Protein AF-A0A432S8R7-F1 (afdb_monomer_lite)

Sequence (132 aa):
MLNKETIRIIMENIAKKLEELDELLAQHTIYISNVKRALNHKTEFQHKNCHECKFGQVLDKDILPLKDELPEDIREIINEIERLHCDFHNIISKVDTKRASEEDFKTLEKVDREIFLQLLSKILKLKRVVKK

Foldseek 3Di:
DDDPVVQLVLLVQVLVLLVVLVVLLVVVVVVLVVLVVLLVVLHDDDADALCRRPNNVSLVPRPVVCLVVHDPVLNVLSVLLSVLSRVLRVQLVVQNSNPHDPVSVVSSVCNVPPSSVSNVVSSVVNSVVSVD

Structure (mmCIF, N/CA/C/O backbone):
data_AF-A0A432S8R7-F1
#
_entry.id   AF-A0A432S8R7-F1
#
loop_
_atom_site.group_PDB
_atom_site.id
_atom_site.type_symbol
_atom_site.label_atom_id
_atom_site.label_alt_id
_atom_site.label_comp_id
_atom_site.label_asym_id
_atom_site.label_entity_id
_atom_site.label_seq_id
_atom_site.pdbx_PDB_ins_code
_atom_site.Cartn_x
_atom_site.Cartn_y
_atom_site.Cartn_z
_atom_site.occupancy
_atom_site.B_iso_or_equiv
_atom_site.auth_seq_id
_atom_site.auth_comp_id
_atom_site.auth_asym_id
_atom_site.auth_atom_id
_atom_site.pdbx_PDB_model_num
ATOM 1 N N . MET A 1 1 ? -20.524 13.789 17.764 1.00 66.62 1 MET A N 1
ATOM 2 C CA . MET A 1 1 ? -19.491 12.957 18.415 1.00 66.62 1 MET A CA 1
ATOM 3 C C . MET A 1 1 ? -20.134 11.648 18.821 1.00 66.62 1 MET A C 1
ATOM 5 O O . MET A 1 1 ? -21.129 11.685 19.540 1.00 66.62 1 MET A O 1
ATOM 9 N N . LEU A 1 2 ? -19.619 10.526 18.320 1.00 80.62 2 LEU A N 1
ATOM 10 C CA . LEU A 1 2 ? -20.073 9.197 18.726 1.00 80.62 2 LEU A CA 1
ATOM 11 C C . LEU A 1 2 ? -19.786 8.951 20.212 1.00 80.62 2 LEU A C 1
ATOM 13 O O . LEU A 1 2 ? -18.879 9.548 20.796 1.00 80.62 2 LEU A O 1
ATOM 17 N N . ASN A 1 3 ? -20.571 8.072 20.834 1.00 89.06 3 ASN A N 1
ATOM 18 C CA . ASN A 1 3 ? -20.307 7.658 22.207 1.00 89.06 3 ASN A CA 1
ATOM 19 C C . ASN A 1 3 ? -19.128 6.663 22.253 1.00 89.06 3 ASN A C 1
ATOM 21 O O . ASN A 1 3 ? -18.761 6.053 21.246 1.00 89.06 3 ASN A O 1
ATOM 25 N N . LYS A 1 4 ? -18.537 6.490 23.443 1.00 87.19 4 LYS A N 1
ATOM 26 C CA . LYS A 1 4 ? -17.361 5.623 23.642 1.00 87.19 4 LYS A CA 1
ATOM 27 C C . LYS A 1 4 ? -17.603 4.169 23.226 1.00 87.19 4 LYS A C 1
ATOM 29 O O . LYS A 1 4 ? -16.683 3.525 22.738 1.00 87.19 4 LYS A O 1
ATOM 34 N N . GLU A 1 5 ? -18.824 3.673 23.397 1.00 90.31 5 GLU A N 1
ATOM 35 C CA . GLU A 1 5 ? -19.180 2.297 23.051 1.00 90.31 5 GLU A CA 1
ATOM 36 C C . GLU A 1 5 ? -19.210 2.090 21.532 1.00 90.31 5 GLU A C 1
ATOM 38 O O . GLU A 1 5 ? -18.677 1.108 21.025 1.00 90.31 5 GLU A O 1
ATOM 43 N N . THR A 1 6 ? -19.742 3.056 20.780 1.00 90.38 6 THR A N 1
ATOM 44 C CA . THR A 1 6 ? -19.707 3.023 19.314 1.00 90.38 6 THR A CA 1
ATOM 45 C C . THR A 1 6 ? -18.272 3.061 18.788 1.00 90.38 6 THR A C 1
ATOM 47 O O . THR A 1 6 ? -17.932 2.278 17.906 1.00 90.38 6 THR A O 1
ATOM 50 N N . ILE A 1 7 ? -17.411 3.913 19.355 1.00 88.62 7 ILE A N 1
ATOM 51 C CA . ILE A 1 7 ? -15.992 3.979 18.967 1.00 88.62 7 ILE A CA 1
ATOM 52 C C . ILE A 1 7 ? -15.292 2.639 19.241 1.00 88.62 7 ILE A C 1
ATOM 54 O O . ILE A 1 7 ? -14.569 2.146 18.378 1.00 88.62 7 ILE A O 1
ATOM 58 N N . ARG A 1 8 ? -15.559 2.004 20.392 1.00 90.31 8 ARG A N 1
ATOM 59 C CA . ARG A 1 8 ? -15.026 0.674 20.733 1.00 90.31 8 ARG A CA 1
ATOM 60 C C . ARG A 1 8 ? -15.410 -0.380 19.691 1.00 90.31 8 ARG A C 1
ATOM 62 O O . ARG A 1 8 ? -14.545 -1.104 19.209 1.00 90.31 8 ARG A O 1
ATOM 69 N N . ILE A 1 9 ? -16.683 -0.428 19.294 1.00 91.75 9 ILE A N 1
ATOM 70 C CA . ILE A 1 9 ? -17.179 -1.365 18.271 1.00 91.75 9 ILE A CA 1
ATOM 71 C C . ILE A 1 9 ? -16.490 -1.126 16.918 1.00 91.75 9 ILE A C 1
ATOM 73 O O . ILE A 1 9 ? -16.102 -2.079 16.240 1.00 91.75 9 ILE A O 1
ATOM 77 N N . ILE A 1 10 ? -16.308 0.138 16.522 1.00 91.00 10 ILE A N 1
ATOM 78 C CA . ILE A 1 10 ? -15.583 0.488 15.293 1.00 91.00 10 ILE A CA 1
ATOM 79 C C . ILE A 1 10 ? -14.133 -0.014 15.371 1.00 91.00 10 ILE A C 1
ATOM 81 O O . ILE A 1 10 ? -13.664 -0.664 14.436 1.00 91.00 10 ILE A O 1
ATOM 85 N N . MET A 1 11 ? -13.438 0.225 16.488 1.00 90.81 11 MET A N 1
ATOM 86 C CA . MET A 1 11 ? -12.058 -0.236 16.689 1.00 90.81 11 MET A CA 1
ATOM 87 C C . MET A 1 11 ? -11.942 -1.765 16.632 1.00 90.81 11 MET A C 1
ATOM 89 O O . MET A 1 11 ? -11.030 -2.278 15.988 1.00 90.81 11 MET A O 1
ATOM 93 N N . GLU A 1 12 ? -12.888 -2.505 17.217 1.00 91.00 12 GLU A N 1
ATOM 94 C CA . GLU A 1 12 ? -12.929 -3.973 17.137 1.00 91.00 12 GLU A CA 1
ATOM 95 C C . GLU A 1 12 ? -13.141 -4.481 15.707 1.00 91.00 12 GLU A C 1
ATOM 97 O O . GLU A 1 12 ? -12.527 -5.471 15.295 1.00 91.00 12 GLU A O 1
ATOM 102 N N . ASN A 1 13 ? -13.989 -3.807 14.930 1.00 90.38 13 ASN A N 1
ATOM 103 C CA . ASN A 1 13 ? -14.208 -4.148 13.527 1.00 90.38 13 ASN A CA 1
ATOM 104 C C . ASN A 1 13 ? -12.952 -3.890 12.689 1.00 90.38 13 ASN A C 1
ATOM 106 O O . ASN A 1 13 ? -12.550 -4.760 11.916 1.00 90.38 13 ASN A O 1
ATOM 110 N N . ILE A 1 14 ? -12.284 -2.751 12.898 1.00 91.19 14 ILE A N 1
ATOM 111 C CA . ILE A 1 14 ? -10.999 -2.452 12.255 1.00 91.19 14 ILE A CA 1
ATOM 112 C C . ILE A 1 14 ? -9.962 -3.504 12.652 1.00 91.19 14 ILE A C 1
ATOM 114 O O . ILE A 1 14 ? -9.302 -4.056 11.779 1.00 91.19 14 ILE A O 1
ATOM 118 N N . ALA A 1 15 ? -9.854 -3.860 13.934 1.00 90.25 15 ALA A N 1
ATOM 119 C CA . ALA A 1 15 ? -8.904 -4.866 14.403 1.00 90.25 15 ALA A CA 1
ATOM 120 C C . ALA A 1 15 ? -9.066 -6.214 13.680 1.00 90.25 15 ALA A C 1
ATOM 122 O O . ALA A 1 15 ? -8.066 -6.807 13.280 1.00 90.25 15 ALA A O 1
ATOM 123 N N . LYS A 1 16 ? -10.308 -6.665 13.451 1.00 90.44 16 LYS A N 1
ATOM 124 C CA . LYS A 1 16 ? -10.595 -7.881 12.668 1.00 90.44 16 LYS A CA 1
ATOM 125 C C . LYS A 1 16 ? -10.134 -7.747 11.216 1.00 90.44 16 LYS A C 1
ATOM 127 O O . LYS A 1 16 ? -9.521 -8.668 10.685 1.00 90.44 16 LYS A O 1
ATOM 132 N N . LYS A 1 17 ? -10.382 -6.595 10.589 1.00 92.25 17 LYS A N 1
ATOM 133 C CA . LYS A 1 17 ? -9.962 -6.316 9.207 1.00 92.25 17 LYS A CA 1
ATOM 134 C C . LYS A 1 17 ? -8.449 -6.217 9.052 1.00 92.25 17 LYS A C 1
ATOM 136 O O . LYS A 1 17 ? -7.915 -6.613 8.024 1.00 92.25 17 LYS A O 1
ATOM 141 N N . LEU A 1 18 ? -7.735 -5.772 10.082 1.00 88.62 18 LEU A N 1
ATOM 142 C CA . LEU A 1 18 ? -6.274 -5.764 10.059 1.00 88.62 18 LEU A CA 1
ATOM 143 C C . LEU A 1 18 ? -5.668 -7.173 10.065 1.00 88.62 18 LEU A C 1
ATOM 145 O O . LEU A 1 18 ? -4.549 -7.336 9.588 1.00 88.62 18 LEU A O 1
ATOM 149 N N . GLU A 1 19 ? -6.355 -8.190 10.594 1.00 86.62 19 GLU A N 1
ATOM 150 C CA . GLU A 1 19 ? -5.885 -9.578 10.446 1.00 86.62 19 GLU A CA 1
ATOM 151 C C . GLU A 1 19 ? -5.961 -10.033 8.986 1.00 86.62 19 GLU A C 1
ATOM 153 O O . GLU A 1 19 ? -5.000 -10.599 8.475 1.00 86.62 19 GLU A O 1
ATOM 158 N N . GLU A 1 20 ? -7.039 -9.678 8.281 1.00 88.12 20 GLU A N 1
ATOM 159 C CA . GLU A 1 20 ? -7.163 -9.904 6.837 1.00 88.12 20 GLU A CA 1
ATOM 160 C C . GLU A 1 20 ? -6.074 -9.146 6.052 1.00 88.12 20 GLU A C 1
ATOM 162 O O . GLU A 1 20 ? -5.449 -9.704 5.149 1.00 88.12 20 GLU A O 1
ATOM 167 N N . LEU A 1 21 ? -5.777 -7.893 6.422 1.00 85.81 21 LEU A N 1
ATOM 168 C CA . LEU A 1 21 ? -4.748 -7.102 5.740 1.00 85.81 21 LEU A CA 1
ATOM 169 C C . LEU A 1 21 ? -3.335 -7.697 5.831 1.00 85.81 21 LEU A C 1
ATOM 171 O O . LEU A 1 21 ? -2.571 -7.514 4.885 1.00 85.81 21 LEU A O 1
ATOM 175 N N . ASP A 1 22 ? -2.975 -8.413 6.899 1.00 83.06 22 ASP A N 1
ATOM 176 C CA . ASP A 1 22 ? -1.650 -9.051 7.005 1.00 83.06 22 ASP A CA 1
ATOM 177 C C . ASP A 1 22 ? -1.465 -10.142 5.943 1.00 83.06 22 ASP A C 1
ATOM 179 O O . ASP A 1 22 ? -0.424 -10.215 5.283 1.00 83.06 22 ASP A O 1
ATOM 183 N N . GLU A 1 23 ? -2.496 -10.960 5.725 1.00 84.81 23 GLU A N 1
ATOM 184 C CA . GLU A 1 23 ? -2.484 -11.990 4.683 1.00 84.81 23 GLU A CA 1
ATOM 185 C C . GLU A 1 23 ? -2.404 -11.360 3.287 1.00 84.81 23 GLU A C 1
ATOM 187 O O . GLU A 1 23 ? -1.687 -11.834 2.399 1.00 84.81 23 GLU A O 1
ATOM 192 N N . LEU A 1 24 ? -3.115 -10.249 3.086 1.00 87.31 24 LEU A N 1
ATOM 193 C CA . LEU A 1 24 ? -3.100 -9.505 1.829 1.00 87.31 24 LEU A CA 1
ATOM 194 C C . LEU A 1 24 ? -1.771 -8.769 1.606 1.00 87.31 24 LEU A C 1
ATOM 196 O O . LEU A 1 24 ? -1.335 -8.613 0.461 1.00 87.31 24 LEU A O 1
ATOM 200 N N . LEU A 1 25 ? -1.074 -8.373 2.671 1.00 85.69 25 LEU A N 1
ATOM 201 C CA . LEU A 1 25 ? 0.258 -7.784 2.583 1.00 85.69 25 LEU A CA 1
ATOM 202 C C . LEU A 1 25 ? 1.286 -8.813 2.091 1.00 85.69 25 LEU A C 1
ATOM 204 O O . LEU A 1 25 ? 2.123 -8.481 1.254 1.00 85.69 25 LEU A O 1
ATOM 208 N N . ALA A 1 26 ? 1.174 -10.083 2.492 1.00 87.00 26 ALA A N 1
ATOM 209 C CA . ALA A 1 26 ? 2.035 -11.149 1.969 1.00 87.00 26 ALA A CA 1
ATOM 210 C C . ALA A 1 26 ? 1.906 -11.328 0.439 1.00 87.00 26 ALA A C 1
ATOM 212 O O . ALA A 1 26 ? 2.877 -11.672 -0.243 1.00 87.00 26 ALA A O 1
ATOM 213 N N . GLN A 1 27 ? 0.739 -11.017 -0.142 1.00 89.81 27 GLN A N 1
ATOM 214 C CA . GLN A 1 27 ? 0.558 -11.028 -1.602 1.00 89.81 27 GLN A CA 1
ATOM 215 C C . GLN A 1 27 ? 1.418 -9.968 -2.307 1.00 89.81 27 GLN A C 1
ATOM 217 O O . GLN A 1 27 ? 1.771 -10.150 -3.474 1.00 89.81 27 GLN A O 1
ATOM 222 N N . HIS A 1 28 ? 1.814 -8.897 -1.615 1.00 91.88 28 HIS A N 1
ATOM 223 C CA . HIS A 1 28 ? 2.687 -7.865 -2.174 1.00 91.88 28 HIS A CA 1
ATOM 224 C C . HIS A 1 28 ? 4.140 -8.340 -2.275 1.00 91.88 28 HIS A C 1
ATOM 226 O O . HIS A 1 28 ? 4.818 -8.017 -3.247 1.00 91.88 28 HIS A O 1
ATOM 232 N N . THR A 1 29 ? 4.602 -9.210 -1.374 1.00 90.38 29 THR A N 1
ATOM 233 C CA . THR A 1 29 ? 5.910 -9.875 -1.514 1.00 90.38 29 THR A CA 1
ATOM 234 C C . THR A 1 29 ? 5.953 -10.773 -2.757 1.00 90.38 29 THR A C 1
ATOM 236 O O . THR A 1 29 ? 6.939 -10.795 -3.502 1.00 90.38 29 THR A O 1
ATOM 239 N N . ILE A 1 30 ? 4.852 -11.478 -3.036 1.00 92.06 30 ILE A N 1
ATOM 240 C CA . ILE A 1 30 ? 4.696 -12.271 -4.265 1.00 92.06 30 ILE A CA 1
ATOM 241 C C . ILE A 1 30 ? 4.679 -11.351 -5.493 1.00 92.06 30 ILE A C 1
ATOM 243 O O . ILE A 1 30 ? 5.327 -11.644 -6.499 1.00 92.06 30 ILE A O 1
ATOM 247 N N . TYR A 1 31 ? 3.974 -10.222 -5.414 1.00 94.00 31 TYR A N 1
ATOM 248 C CA . TYR A 1 31 ? 3.926 -9.228 -6.482 1.00 94.00 31 TYR A CA 1
ATOM 249 C C . TYR A 1 31 ? 5.321 -8.685 -6.830 1.00 94.00 31 TYR A C 1
ATOM 251 O O . TYR A 1 31 ? 5.714 -8.763 -7.993 1.00 94.00 31 TYR A O 1
ATOM 259 N N . ILE A 1 32 ? 6.107 -8.246 -5.838 1.00 93.50 32 ILE A N 1
ATOM 260 C CA . ILE A 1 32 ? 7.498 -7.788 -6.027 1.00 93.50 32 ILE A CA 1
ATOM 261 C C . ILE A 1 32 ? 8.339 -8.883 -6.685 1.00 93.50 32 ILE A C 1
ATOM 263 O O . ILE A 1 32 ? 9.065 -8.621 -7.644 1.00 93.50 32 ILE A O 1
ATOM 267 N N . SER A 1 33 ? 8.206 -10.127 -6.219 1.00 94.19 33 SER A N 1
ATOM 268 C CA . SER A 1 33 ? 8.939 -11.269 -6.776 1.00 94.19 33 SER A CA 1
ATOM 269 C C . SER A 1 33 ? 8.603 -11.502 -8.253 1.00 94.19 33 SER A C 1
ATOM 271 O O . SER A 1 33 ? 9.4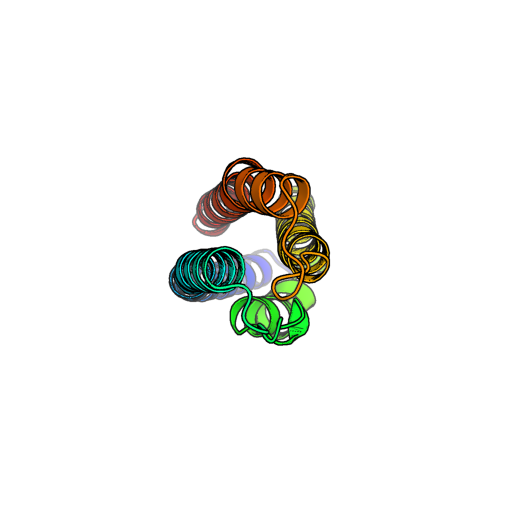93 -11.771 -9.062 1.00 94.19 33 SER A O 1
ATOM 273 N N . ASN A 1 34 ? 7.332 -11.353 -8.634 1.00 95.62 34 ASN A N 1
ATOM 274 C CA . ASN A 1 34 ? 6.903 -11.478 -10.023 1.00 95.62 34 ASN A CA 1
ATOM 275 C C . ASN A 1 34 ? 7.385 -10.309 -10.897 1.00 95.62 34 ASN A C 1
ATOM 277 O O . ASN A 1 34 ? 7.817 -10.563 -12.021 1.00 95.62 34 ASN A O 1
ATOM 281 N N . VAL A 1 35 ? 7.378 -9.069 -10.391 1.00 96.00 35 VAL A N 1
ATOM 282 C CA . VAL A 1 35 ? 7.953 -7.905 -11.097 1.00 96.00 35 VAL A CA 1
ATOM 283 C C . VAL A 1 35 ? 9.454 -8.105 -11.305 1.00 96.00 35 VAL A C 1
ATOM 285 O O . VAL A 1 35 ? 9.952 -7.944 -12.415 1.00 96.00 35 VAL A O 1
ATOM 288 N N . LYS A 1 36 ? 10.174 -8.553 -10.270 1.00 95.56 36 LYS A N 1
ATOM 289 C CA . LYS A 1 36 ? 11.608 -8.868 -10.350 1.00 95.56 36 LYS A CA 1
ATOM 290 C C . LYS A 1 36 ? 11.899 -9.937 -11.400 1.00 95.56 36 LYS A C 1
ATOM 292 O O . LYS A 1 36 ? 12.840 -9.806 -12.180 1.00 95.56 36 LYS A O 1
ATOM 297 N N . ARG A 1 37 ? 11.082 -10.994 -11.444 1.00 96.62 37 ARG A N 1
ATOM 298 C CA . ARG A 1 37 ? 11.180 -12.032 -12.478 1.00 96.62 37 ARG A CA 1
ATOM 299 C C . ARG A 1 37 ? 10.948 -11.443 -13.871 1.00 96.62 37 ARG A C 1
ATOM 301 O O . ARG A 1 37 ? 11.715 -11.748 -14.779 1.00 96.62 37 ARG A O 1
ATOM 308 N N . ALA A 1 38 ? 9.936 -10.595 -14.033 1.00 97.06 38 ALA A N 1
ATOM 309 C CA . ALA A 1 38 ? 9.634 -9.964 -15.312 1.00 97.06 38 ALA A CA 1
ATOM 310 C C . ALA A 1 38 ? 10.775 -9.056 -15.799 1.00 97.06 38 ALA A C 1
ATOM 312 O O . ALA A 1 38 ? 11.172 -9.165 -16.956 1.00 97.06 38 ALA A O 1
ATOM 313 N N . LEU A 1 39 ? 11.374 -8.266 -14.900 1.00 96.12 39 LEU A N 1
ATOM 314 C CA . LEU A 1 39 ? 12.573 -7.469 -15.182 1.00 96.12 39 LEU A CA 1
ATOM 315 C C . LEU A 1 39 ? 13.741 -8.329 -15.676 1.00 96.12 39 LEU A C 1
ATOM 317 O O . LEU A 1 39 ? 14.336 -8.035 -16.711 1.00 96.12 39 LEU A O 1
ATOM 321 N N . ASN A 1 40 ? 14.049 -9.417 -14.964 1.00 96.06 40 ASN A N 1
ATOM 322 C CA . ASN A 1 40 ? 15.155 -10.311 -15.319 1.00 96.06 40 ASN A CA 1
ATOM 323 C C . ASN A 1 40 ? 14.980 -10.953 -16.702 1.00 96.06 40 ASN A C 1
ATOM 325 O O . ASN A 1 40 ? 15.962 -11.170 -17.411 1.00 96.06 40 ASN A O 1
ATOM 329 N N . HIS A 1 41 ? 13.742 -11.266 -17.087 1.00 96.69 41 HIS A N 1
ATOM 330 C CA . HIS A 1 41 ? 13.439 -11.924 -18.359 1.00 96.69 41 HIS A CA 1
ATOM 331 C C . HIS A 1 41 ? 12.996 -10.964 -19.467 1.00 96.69 41 HIS A C 1
ATOM 333 O O . HIS A 1 41 ? 12.734 -11.415 -20.581 1.00 96.69 41 HIS A O 1
ATOM 339 N N . LYS A 1 42 ? 12.938 -9.657 -19.189 1.00 95.31 42 LYS A N 1
ATOM 340 C CA . LYS A 1 42 ? 12.469 -8.617 -20.115 1.00 95.31 42 LYS A CA 1
ATOM 341 C C . LYS A 1 42 ? 11.069 -8.896 -20.679 1.00 95.31 42 LYS A C 1
ATOM 343 O O . LYS A 1 42 ? 10.794 -8.664 -21.858 1.00 95.31 42 LYS A O 1
ATOM 348 N N . THR A 1 43 ? 10.190 -9.441 -19.842 1.00 96.88 43 THR A N 1
ATOM 349 C CA . THR A 1 43 ? 8.812 -9.787 -20.211 1.00 96.88 43 THR A CA 1
ATOM 350 C C . THR A 1 43 ? 7.840 -8.736 -19.714 1.00 96.88 43 THR A C 1
ATOM 352 O O . THR A 1 43 ? 8.031 -8.180 -18.639 1.00 96.88 43 THR A O 1
ATOM 355 N N . GLU A 1 44 ? 6.755 -8.534 -20.453 1.00 95.12 44 GLU A N 1
ATOM 356 C CA . GLU A 1 44 ? 5.668 -7.657 -20.029 1.00 95.12 44 GLU A CA 1
ATOM 357 C C . GLU A 1 44 ? 5.043 -8.129 -18.709 1.00 95.12 44 GLU A C 1
ATOM 359 O O . GLU A 1 44 ? 4.799 -9.322 -18.500 1.00 95.12 44 GLU A O 1
ATOM 364 N N . PHE A 1 45 ? 4.780 -7.175 -17.821 1.00 95.50 45 PHE A N 1
ATOM 365 C CA . PHE A 1 45 ? 4.120 -7.400 -16.547 1.00 95.50 45 PHE A CA 1
ATOM 366 C C . PHE A 1 45 ? 2.919 -6.468 -16.410 1.00 95.50 45 PHE A C 1
ATOM 368 O O . PHE A 1 45 ? 3.046 -5.250 -16.511 1.00 95.50 45 PHE A O 1
ATOM 375 N N . GLN A 1 46 ? 1.747 -7.043 -16.148 1.00 92.94 46 GLN A N 1
ATOM 376 C CA . GLN A 1 46 ? 0.539 -6.262 -15.924 1.00 92.94 46 GLN A CA 1
ATOM 377 C C . GLN A 1 46 ? 0.480 -5.794 -14.468 1.00 92.94 46 GLN A C 1
ATOM 379 O O . GLN A 1 46 ? 0.212 -6.574 -13.549 1.00 92.94 46 GLN A O 1
ATOM 384 N N . HIS A 1 47 ? 0.718 -4.503 -14.262 1.00 92.94 47 HIS A N 1
ATOM 385 C CA . HIS A 1 47 ? 0.549 -3.869 -12.962 1.00 92.94 47 HIS A CA 1
ATOM 386 C C . HIS A 1 47 ? -0.932 -3.763 -12.588 1.00 92.94 47 HIS A C 1
ATOM 388 O O . HIS A 1 47 ? -1.798 -3.601 -13.446 1.00 92.94 47 HIS A O 1
ATOM 394 N N . LYS A 1 48 ? -1.208 -3.833 -11.285 1.00 88.62 48 LYS A N 1
ATOM 395 C CA . LYS A 1 48 ? -2.509 -3.473 -10.710 1.00 88.62 48 LYS A CA 1
ATOM 396 C C . LYS A 1 48 ? -2.392 -2.104 -10.068 1.00 88.62 48 LYS A C 1
ATOM 398 O O . LYS A 1 48 ? -1.345 -1.812 -9.478 1.00 88.62 48 LYS A O 1
ATOM 403 N N . ASN A 1 49 ? -3.443 -1.295 -10.139 1.00 92.44 49 ASN A N 1
ATOM 404 C CA . ASN A 1 49 ? -3.479 -0.067 -9.352 1.00 92.44 49 ASN A CA 1
ATOM 405 C C . ASN A 1 49 ? -3.731 -0.383 -7.860 1.00 92.44 49 ASN A C 1
ATOM 407 O O . ASN A 1 49 ? -4.089 -1.511 -7.502 1.00 92.44 49 ASN A O 1
ATOM 411 N N . CYS A 1 50 ? -3.519 0.604 -6.988 1.00 94.25 50 CYS A N 1
ATOM 412 C CA . CYS A 1 50 ? -3.704 0.443 -5.545 1.00 94.25 50 CYS A CA 1
ATOM 413 C C . CYS A 1 50 ? -5.145 0.066 -5.161 1.00 94.25 50 CYS A C 1
ATOM 415 O O . CYS A 1 50 ? -5.327 -0.745 -4.269 1.00 94.25 50 CYS A O 1
ATOM 417 N N . HIS A 1 51 ? -6.171 0.556 -5.851 1.00 94.44 51 HIS A N 1
ATOM 418 C CA . HIS A 1 51 ? -7.580 0.280 -5.523 1.00 94.44 51 HIS A CA 1
ATOM 419 C C . HIS A 1 51 ? -8.096 -1.063 -6.085 1.00 94.44 51 HIS A C 1
ATOM 421 O O . HIS A 1 51 ? -9.131 -1.587 -5.674 1.00 94.44 51 HIS A O 1
ATOM 427 N N . GLU A 1 52 ? -7.369 -1.662 -7.029 1.00 93.75 52 GLU A N 1
ATOM 428 C CA . GLU A 1 52 ? -7.694 -2.949 -7.654 1.00 93.75 52 GLU A CA 1
ATOM 429 C C . GLU A 1 52 ? -7.116 -4.146 -6.899 1.00 93.75 52 GLU A C 1
ATOM 431 O O . GLU A 1 52 ? -7.568 -5.283 -7.087 1.00 93.75 52 GLU A O 1
ATOM 436 N N . CYS A 1 53 ? -6.088 -3.934 -6.075 1.00 94.44 53 CYS A N 1
ATOM 437 C CA . CYS A 1 53 ? -5.531 -5.005 -5.266 1.00 94.44 53 CYS A CA 1
ATOM 438 C C . CYS A 1 53 ? -6.475 -5.318 -4.091 1.00 94.44 53 CYS A C 1
ATOM 440 O O . CYS A 1 53 ? -7.203 -4.457 -3.600 1.00 94.44 53 CYS A O 1
ATOM 442 N N . LYS A 1 54 ? -6.476 -6.571 -3.618 1.00 93.69 54 LYS A N 1
ATOM 443 C CA . LYS A 1 54 ? -7.369 -6.989 -2.523 1.00 93.69 54 LYS A CA 1
ATOM 444 C C . LYS A 1 54 ? -7.151 -6.161 -1.252 1.00 93.69 54 LYS A C 1
ATOM 446 O O . LYS A 1 54 ? -8.114 -5.864 -0.559 1.00 93.69 54 LYS A O 1
ATOM 451 N N . PHE A 1 55 ? -5.903 -5.773 -0.972 1.00 94.81 55 PHE A N 1
ATOM 452 C CA . PHE A 1 55 ? -5.574 -4.907 0.161 1.00 94.81 55 PHE A CA 1
ATOM 453 C C . PHE A 1 55 ? -6.275 -3.549 0.037 1.00 94.81 55 PHE A C 1
ATOM 455 O O . PHE A 1 55 ? -6.980 -3.146 0.957 1.00 94.81 55 PHE A O 1
ATOM 462 N N . GLY A 1 56 ? -6.143 -2.882 -1.114 1.00 95.56 56 GLY A N 1
ATOM 463 C CA . GLY A 1 56 ? -6.818 -1.615 -1.388 1.00 95.56 56 GLY A CA 1
ATOM 464 C C . GLY A 1 56 ? -8.332 -1.735 -1.317 1.00 95.56 56 GLY A C 1
ATOM 465 O O . GLY A 1 56 ? -8.977 -0.909 -0.692 1.00 95.56 56 GLY A O 1
ATOM 466 N N . GLN A 1 57 ? -8.902 -2.824 -1.836 1.00 95.31 57 GLN A N 1
ATOM 467 C CA . GLN A 1 57 ? -10.345 -3.064 -1.748 1.00 95.31 57 GLN A CA 1
ATOM 468 C C . GLN A 1 57 ? -10.854 -3.155 -0.305 1.00 95.31 57 GLN A C 1
ATOM 470 O O . GLN A 1 57 ? -11.933 -2.638 -0.021 1.00 95.31 57 GLN A O 1
ATOM 475 N N . VAL A 1 58 ? -10.111 -3.808 0.595 1.00 94.69 58 VAL A N 1
ATOM 476 C CA . VAL A 1 58 ? -10.457 -3.860 2.025 1.00 94.69 58 VAL A CA 1
ATOM 477 C C . VAL A 1 58 ? -10.276 -2.485 2.665 1.00 94.69 58 VAL A C 1
ATOM 479 O O . VAL A 1 58 ? -11.151 -2.030 3.399 1.00 94.69 58 VAL A O 1
ATOM 482 N N . LEU A 1 59 ? -9.177 -1.791 2.358 1.00 94.81 59 LEU A N 1
ATOM 483 C CA . LEU A 1 59 ? -8.912 -0.453 2.880 1.00 94.81 59 LEU A CA 1
ATOM 484 C C . LEU A 1 59 ? -10.035 0.531 2.499 1.00 94.81 59 LEU A C 1
ATOM 486 O O . LEU A 1 59 ? -10.602 1.176 3.381 1.00 94.81 59 LEU A O 1
ATOM 490 N N . ASP A 1 60 ? -10.411 0.568 1.221 1.00 95.00 60 ASP A N 1
ATOM 491 C CA . ASP A 1 60 ? -11.419 1.470 0.656 1.00 95.00 60 ASP A CA 1
ATOM 492 C C . ASP A 1 60 ? -12.832 1.193 1.176 1.00 95.00 60 ASP A C 1
ATOM 494 O O . ASP A 1 60 ? -13.608 2.123 1.392 1.00 95.00 60 ASP A O 1
ATOM 498 N N . LYS A 1 61 ? -13.193 -0.082 1.356 1.00 94.88 61 LYS A N 1
ATOM 499 C CA . LYS A 1 61 ? -14.567 -0.476 1.708 1.00 94.88 61 LYS A CA 1
ATOM 500 C C . LYS A 1 61 ? -14.808 -0.568 3.205 1.00 94.88 61 LYS A C 1
ATOM 502 O O . LYS A 1 61 ? -15.900 -0.237 3.655 1.00 94.88 61 LYS A O 1
ATOM 507 N N . ASP A 1 62 ? -13.817 -1.035 3.959 1.00 93.75 62 ASP A N 1
ATOM 508 C CA . ASP A 1 62 ? -14.020 -1.442 5.350 1.00 93.75 62 ASP A CA 1
ATOM 509 C C . ASP A 1 62 ? -13.339 -0.513 6.364 1.00 93.75 62 ASP A C 1
ATOM 511 O O . ASP A 1 62 ? -13.765 -0.470 7.516 1.00 93.75 62 ASP A O 1
ATOM 515 N N . ILE A 1 63 ? -12.288 0.221 5.976 1.00 93.50 63 ILE A N 1
ATOM 516 C CA . ILE A 1 63 ? -11.480 1.015 6.920 1.00 93.50 63 ILE A CA 1
ATOM 517 C C . ILE A 1 63 ? -11.636 2.516 6.673 1.00 93.50 63 ILE A C 1
ATOM 519 O O . ILE A 1 63 ? -12.000 3.246 7.596 1.00 93.50 63 ILE A O 1
ATOM 523 N N . LEU A 1 64 ? -11.394 2.995 5.448 1.00 94.31 64 LEU A N 1
ATOM 524 C CA . LEU A 1 64 ? -11.463 4.424 5.119 1.00 94.31 64 LEU A CA 1
ATOM 525 C C . LEU A 1 64 ? -12.829 5.064 5.419 1.00 94.31 64 LEU A C 1
ATOM 527 O O . LEU A 1 64 ? -12.826 6.163 5.976 1.00 94.31 64 LEU A O 1
ATOM 531 N N . PRO A 1 65 ? -13.984 4.408 5.177 1.00 95.19 65 PRO A N 1
ATOM 532 C CA . PRO A 1 65 ? -15.287 4.989 5.505 1.00 95.19 65 PRO A CA 1
ATOM 533 C C . PRO A 1 65 ? -15.505 5.217 7.005 1.00 95.19 65 PRO A C 1
ATOM 535 O O . PRO A 1 65 ? -16.321 6.047 7.391 1.00 95.19 65 PRO A O 1
ATOM 538 N N . LEU A 1 66 ? -14.781 4.485 7.858 1.00 92.56 66 LEU A N 1
ATOM 539 C CA . LEU A 1 66 ? -14.871 4.592 9.316 1.00 92.56 66 LEU A CA 1
ATOM 540 C C . LEU A 1 66 ? -13.829 5.552 9.897 1.00 92.56 66 LEU A C 1
ATOM 542 O O . LEU A 1 66 ? -13.880 5.872 11.082 1.00 92.56 66 LEU A O 1
ATOM 546 N N . LYS A 1 67 ? -12.871 6.000 9.079 1.00 92.06 67 LYS A N 1
ATOM 547 C CA . LYS A 1 67 ? -11.706 6.767 9.518 1.00 92.06 67 LYS A CA 1
ATOM 548 C C . LYS A 1 67 ? -12.101 8.038 10.260 1.00 92.06 67 LYS A C 1
ATOM 550 O O . LYS A 1 67 ? -11.566 8.300 11.330 1.00 92.06 67 LYS A O 1
ATOM 555 N N . ASP A 1 68 ? -13.022 8.828 9.717 1.00 91.00 68 ASP A N 1
ATOM 556 C CA . ASP A 1 68 ? -13.302 10.170 10.244 1.00 91.00 68 ASP A CA 1
ATOM 557 C C . ASP A 1 68 ? -14.017 10.160 11.607 1.00 91.00 68 ASP A C 1
ATOM 559 O O . ASP A 1 68 ? -14.003 11.172 12.309 1.00 91.00 68 ASP A O 1
ATOM 563 N N . GLU A 1 69 ? -14.537 9.001 12.017 1.00 91.12 69 GLU A N 1
ATOM 564 C CA . GLU A 1 69 ? -15.154 8.749 13.324 1.00 91.12 69 GLU A CA 1
ATOM 565 C C . GLU A 1 69 ? -14.142 8.374 14.422 1.00 91.12 69 GLU A C 1
ATOM 567 O O . GLU A 1 69 ? -14.500 8.251 15.598 1.00 91.12 69 GLU A O 1
ATOM 572 N N . LEU A 1 70 ? -12.875 8.166 14.055 1.00 91.75 70 LEU A N 1
ATOM 573 C CA . LEU A 1 70 ? -11.821 7.732 14.966 1.00 91.75 70 LEU A CA 1
ATOM 574 C C . LEU A 1 70 ? -11.059 8.917 15.580 1.00 91.75 70 LEU A C 1
ATOM 576 O O . LEU A 1 70 ? -11.013 10.007 15.000 1.00 91.75 70 LEU A O 1
ATOM 580 N N . PRO A 1 71 ? -10.395 8.694 16.729 1.00 93.19 71 PRO A N 1
ATOM 581 C CA . PRO A 1 71 ? -9.384 9.600 17.263 1.00 93.19 71 PRO A CA 1
ATOM 582 C C . PRO A 1 71 ? -8.339 10.030 16.221 1.00 93.19 71 PRO A C 1
ATOM 584 O O . PRO A 1 71 ? -7.978 9.268 15.320 1.00 93.19 71 PRO A O 1
ATOM 587 N N . GLU A 1 72 ? -7.849 11.263 16.355 1.00 94.75 72 GLU A N 1
ATOM 588 C CA . GLU A 1 72 ? -6.919 11.889 15.407 1.00 94.75 72 GLU A CA 1
ATOM 589 C C . GLU A 1 72 ? -5.639 11.069 15.197 1.00 94.75 72 GLU A C 1
ATOM 591 O O . GLU A 1 72 ? -5.233 10.838 14.061 1.00 94.75 72 GLU A 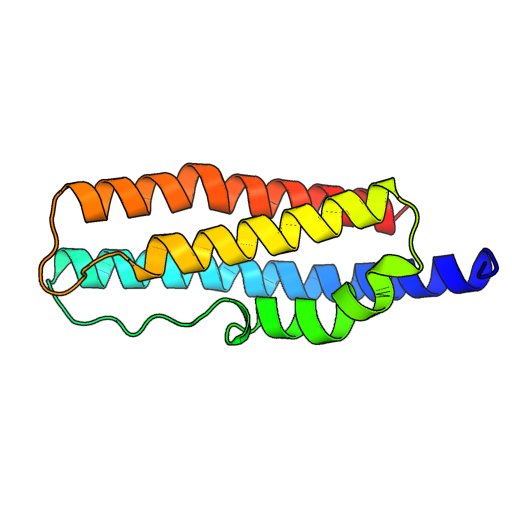O 1
ATOM 596 N N . ASP A 1 73 ? -5.064 10.534 16.270 1.00 93.88 73 ASP A N 1
ATOM 597 C CA . ASP A 1 73 ? -3.858 9.707 16.225 1.00 93.88 73 ASP A CA 1
ATOM 598 C C . ASP A 1 73 ? -4.054 8.410 15.421 1.00 93.88 73 ASP A C 1
ATOM 600 O O . ASP A 1 73 ? -3.145 7.961 14.720 1.00 93.88 73 ASP A O 1
ATOM 604 N N . ILE A 1 74 ? -5.248 7.813 15.478 1.00 94.81 74 ILE A N 1
ATOM 605 C CA . ILE A 1 74 ? -5.606 6.632 14.684 1.00 94.81 74 ILE A CA 1
ATOM 606 C C . ILE A 1 74 ? -5.834 7.022 13.221 1.00 94.81 74 ILE A C 1
ATOM 608 O O . ILE A 1 74 ? -5.347 6.340 12.315 1.00 94.81 74 ILE A O 1
ATOM 612 N N . ARG A 1 75 ? -6.535 8.135 12.981 1.00 95.88 75 ARG A N 1
ATOM 613 C CA . ARG A 1 75 ? -6.775 8.671 11.634 1.00 95.88 75 ARG A CA 1
ATOM 614 C C . ARG A 1 75 ? -5.484 8.936 10.878 1.00 95.88 75 ARG A C 1
ATOM 616 O O . ARG A 1 75 ? -5.385 8.579 9.707 1.00 95.88 75 ARG A O 1
ATOM 623 N N . GLU A 1 76 ? -4.506 9.547 11.539 1.00 97.06 76 GLU A N 1
ATOM 624 C CA . GLU A 1 76 ? -3.194 9.817 10.952 1.00 97.06 76 GLU A CA 1
ATOM 625 C C . GLU A 1 76 ? -2.508 8.529 10.497 1.00 97.06 76 GLU A C 1
ATOM 627 O O . GLU A 1 76 ? -2.011 8.464 9.374 1.00 97.06 76 GLU A O 1
ATOM 632 N N . ILE A 1 77 ? -2.550 7.473 11.316 1.00 97.06 77 ILE A N 1
ATOM 633 C CA . ILE A 1 77 ? -1.959 6.180 10.953 1.00 97.06 77 ILE A CA 1
ATOM 634 C C . ILE A 1 77 ? -2.659 5.585 9.723 1.00 97.06 77 ILE A C 1
ATOM 636 O O . ILE A 1 77 ? -1.982 5.068 8.836 1.00 97.06 77 ILE A O 1
ATOM 640 N N . ILE A 1 78 ? -3.992 5.661 9.645 1.00 96.75 78 ILE A N 1
ATOM 641 C CA . ILE A 1 78 ? -4.747 5.150 8.490 1.00 96.75 78 ILE A CA 1
ATOM 642 C C . ILE A 1 78 ? -4.390 5.933 7.218 1.00 96.75 78 ILE A C 1
ATOM 644 O O . ILE A 1 78 ? -4.107 5.314 6.194 1.00 96.75 78 ILE A O 1
ATOM 648 N N . ASN A 1 79 ? -4.322 7.267 7.288 1.00 97.50 79 ASN A N 1
ATOM 649 C CA . ASN A 1 79 ? -3.904 8.103 6.156 1.00 97.50 79 ASN A CA 1
ATOM 650 C C . ASN A 1 79 ? -2.483 7.749 5.684 1.00 97.50 79 ASN A C 1
ATOM 652 O O . ASN A 1 79 ? -2.201 7.710 4.488 1.00 97.50 79 ASN A O 1
ATOM 656 N N . GLU A 1 80 ? -1.562 7.485 6.615 1.00 97.69 80 GLU A N 1
ATOM 657 C CA . GLU A 1 80 ? -0.200 7.072 6.272 1.00 97.69 80 GLU A CA 1
ATOM 658 C C . GLU A 1 80 ? -0.161 5.694 5.601 1.00 97.69 80 GLU A C 1
ATOM 660 O O . GLU A 1 80 ? 0.617 5.511 4.666 1.00 97.69 80 GLU A O 1
ATOM 665 N N . ILE A 1 81 ? -0.986 4.740 6.049 1.00 96.56 81 ILE A N 1
ATOM 666 C CA . ILE A 1 81 ? -1.124 3.416 5.418 1.00 96.56 81 ILE A CA 1
ATOM 667 C C . ILE A 1 81 ? -1.626 3.566 3.983 1.00 96.56 81 ILE A C 1
ATOM 669 O O . ILE A 1 81 ? -1.008 3.020 3.071 1.00 96.56 81 ILE A O 1
ATOM 673 N N . GLU A 1 82 ? -2.704 4.326 3.779 1.00 97.25 82 GLU A N 1
ATOM 674 C CA . GLU A 1 82 ? -3.265 4.598 2.452 1.00 97.25 82 GLU A CA 1
ATOM 675 C C . GLU A 1 82 ? -2.215 5.222 1.530 1.0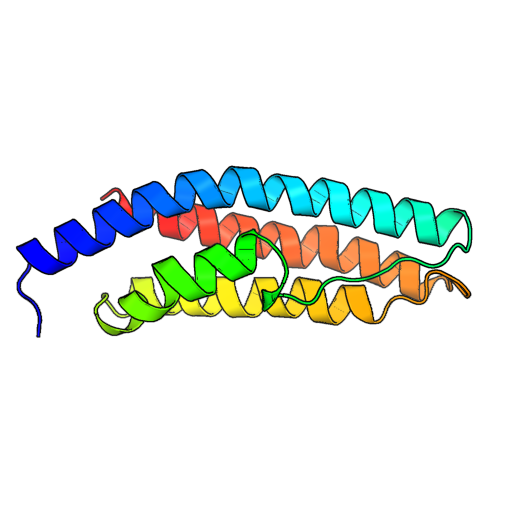0 97.25 82 GLU A C 1
ATOM 677 O O . GLU A 1 82 ? -1.942 4.695 0.450 1.00 97.25 82 GLU A O 1
ATOM 682 N N . ARG A 1 83 ? -1.551 6.290 1.988 1.00 97.81 83 ARG A N 1
ATOM 683 C CA . ARG A 1 83 ? -0.507 6.967 1.215 1.00 97.81 83 ARG A CA 1
ATOM 684 C C . ARG A 1 83 ? 0.626 6.016 0.831 1.00 97.81 83 ARG A C 1
ATOM 686 O O . ARG A 1 83 ? 0.987 5.953 -0.338 1.00 97.81 83 ARG A O 1
ATOM 693 N N . LEU A 1 84 ? 1.181 5.272 1.791 1.00 97.06 84 LEU A N 1
ATOM 694 C CA . LEU A 1 84 ? 2.297 4.350 1.543 1.00 97.06 84 LEU A CA 1
ATOM 695 C C . LEU A 1 84 ? 1.910 3.220 0.584 1.00 97.06 84 LEU A C 1
ATOM 697 O O . LEU A 1 84 ? 2.710 2.830 -0.265 1.00 97.06 84 LEU A O 1
ATOM 701 N N . HIS A 1 85 ? 0.688 2.705 0.699 1.00 96.81 85 HIS A N 1
ATOM 702 C CA . HIS A 1 85 ? 0.163 1.687 -0.201 1.00 96.81 85 HIS A CA 1
ATOM 703 C C . HIS A 1 85 ? -0.011 2.217 -1.635 1.00 96.81 85 HIS A C 1
ATOM 705 O O . HIS A 1 85 ? 0.390 1.560 -2.599 1.00 96.81 85 HIS A O 1
ATOM 711 N N . CYS A 1 86 ? -0.539 3.431 -1.790 1.00 96.75 86 CYS A N 1
ATOM 712 C CA . CYS A 1 86 ? -0.624 4.094 -3.088 1.00 96.75 86 CYS A CA 1
ATOM 713 C C . CYS A 1 86 ? 0.768 4.382 -3.670 1.00 96.75 86 CYS A C 1
ATOM 715 O O . CYS A 1 86 ? 1.009 4.086 -4.840 1.00 96.75 86 CYS A O 1
ATOM 717 N N . ASP A 1 87 ? 1.708 4.881 -2.863 1.00 96.44 87 ASP A N 1
ATOM 718 C CA . ASP A 1 87 ? 3.093 5.136 -3.278 1.00 96.44 87 ASP A CA 1
ATOM 719 C C . ASP A 1 87 ? 3.778 3.853 -3.771 1.00 96.44 87 ASP A C 1
ATOM 721 O O . ASP A 1 87 ? 4.427 3.862 -4.818 1.00 96.44 87 ASP A O 1
ATOM 725 N N . PHE A 1 88 ? 3.576 2.730 -3.072 1.00 96.06 88 PHE A N 1
ATOM 726 C CA . PHE A 1 88 ? 4.072 1.417 -3.486 1.00 96.06 88 PHE A CA 1
ATOM 727 C C . PHE A 1 88 ? 3.629 1.064 -4.915 1.00 96.06 88 PHE A C 1
ATOM 729 O O . PHE A 1 88 ? 4.466 0.762 -5.772 1.00 96.06 88 PHE A O 1
ATOM 736 N N . HIS A 1 89 ? 2.323 1.138 -5.191 1.00 96.31 89 HIS A N 1
ATOM 737 C CA . HIS A 1 89 ? 1.774 0.807 -6.507 1.00 96.31 89 HIS A CA 1
ATOM 738 C C . HIS A 1 89 ? 2.207 1.812 -7.580 1.00 96.31 89 HIS A C 1
ATOM 740 O O . HIS A 1 89 ? 2.628 1.397 -8.659 1.00 96.31 89 HIS A O 1
ATOM 746 N N . ASN A 1 90 ? 2.166 3.111 -7.272 1.00 95.75 90 ASN A N 1
ATOM 747 C CA . ASN A 1 90 ? 2.493 4.194 -8.202 1.00 95.75 90 ASN A CA 1
ATOM 748 C C . ASN A 1 90 ? 3.967 4.221 -8.612 1.00 95.75 90 ASN A C 1
ATOM 750 O O . ASN A 1 90 ? 4.296 4.688 -9.704 1.00 95.75 90 ASN A O 1
ATOM 754 N N . ILE A 1 91 ? 4.872 3.793 -7.731 1.00 94.94 91 ILE A N 1
ATOM 755 C CA . ILE A 1 91 ? 6.300 3.731 -8.047 1.00 94.94 91 ILE A CA 1
ATOM 756 C C . ILE A 1 91 ? 6.598 2.462 -8.843 1.00 94.94 91 ILE A C 1
ATOM 758 O O . ILE A 1 91 ? 7.226 2.553 -9.895 1.00 94.94 91 ILE A O 1
ATOM 762 N N . ILE A 1 92 ? 6.103 1.296 -8.408 1.00 94.00 92 ILE A N 1
ATOM 763 C CA . ILE A 1 92 ? 6.351 0.043 -9.136 1.00 94.00 92 ILE A CA 1
ATOM 764 C C . ILE A 1 92 ? 5.710 0.059 -10.526 1.00 94.00 92 ILE A C 1
ATOM 766 O O . ILE A 1 92 ? 6.293 -0.490 -11.452 1.00 94.00 92 ILE A O 1
ATOM 770 N N . SER A 1 93 ? 4.555 0.701 -10.721 1.00 94.00 93 SER A N 1
ATOM 771 C CA . SER A 1 93 ? 3.903 0.754 -12.038 1.00 94.00 93 SER A CA 1
ATOM 772 C C . SER A 1 93 ? 4.687 1.532 -13.099 1.00 94.00 93 SER A C 1
ATOM 774 O O . SER A 1 93 ? 4.327 1.484 -14.271 1.00 94.00 93 SER A O 1
ATOM 776 N N . LYS A 1 94 ? 5.713 2.292 -12.699 1.00 93.75 94 LYS A N 1
ATOM 777 C CA . LYS A 1 94 ? 6.591 3.040 -13.612 1.00 93.75 94 LYS A CA 1
ATOM 778 C C . LYS A 1 94 ? 7.768 2.209 -14.115 1.00 93.75 94 LYS A C 1
ATOM 780 O O . LYS A 1 94 ? 8.477 2.669 -15.003 1.00 93.75 94 LYS A O 1
ATOM 785 N N . VAL A 1 95 ? 7.977 1.027 -13.541 1.00 94.44 95 VAL A N 1
ATOM 786 C CA . VAL A 1 95 ? 9.064 0.120 -13.901 1.00 94.44 95 VAL A CA 1
ATOM 787 C C . VAL A 1 95 ? 8.800 -0.476 -15.284 1.00 94.44 95 VAL A C 1
ATOM 789 O O . VAL A 1 95 ? 7.802 -1.173 -15.481 1.00 94.44 95 VAL A O 1
ATOM 792 N N . ASP A 1 96 ? 9.704 -0.255 -16.243 1.00 93.94 96 ASP A N 1
ATOM 793 C CA . ASP A 1 96 ? 9.581 -0.855 -17.578 1.00 93.94 96 ASP A CA 1
ATOM 794 C C . ASP A 1 96 ? 10.176 -2.266 -17.576 1.00 93.94 96 ASP A C 1
ATOM 796 O O . ASP A 1 96 ? 11.366 -2.496 -17.792 1.00 93.94 96 ASP A O 1
ATOM 800 N N . THR A 1 97 ? 9.311 -3.252 -17.359 1.00 95.44 97 THR A N 1
ATOM 801 C CA . THR A 1 97 ? 9.714 -4.663 -17.344 1.00 95.44 97 THR A CA 1
ATOM 802 C C . THR A 1 97 ? 10.150 -5.196 -18.710 1.00 95.44 97 THR A C 1
ATOM 804 O O . THR A 1 97 ? 10.915 -6.153 -18.760 1.00 95.44 97 THR A O 1
ATOM 807 N N . LYS A 1 98 ? 9.743 -4.575 -19.826 1.00 95.56 98 LYS A N 1
ATOM 808 C CA . LYS A 1 98 ? 10.070 -5.020 -21.193 1.00 95.56 98 LYS A CA 1
ATOM 809 C C . LYS A 1 98 ? 11.388 -4.429 -21.691 1.00 95.56 98 LYS A C 1
ATOM 811 O O . LYS A 1 98 ? 12.106 -5.068 -22.463 1.00 95.56 98 LYS A O 1
ATOM 816 N N . ARG A 1 99 ? 11.718 -3.212 -21.256 1.00 94.62 99 ARG A N 1
ATOM 817 C CA . ARG A 1 99 ? 12.964 -2.498 -21.577 1.00 94.62 99 ARG A CA 1
ATOM 818 C C . ARG A 1 99 ? 13.756 -2.162 -20.313 1.00 94.62 99 ARG A C 1
ATOM 820 O O . ARG A 1 99 ? 14.266 -1.055 -20.181 1.00 94.62 99 ARG A O 1
ATOM 827 N N . ALA A 1 100 ? 13.887 -3.157 -19.438 1.00 93.19 100 ALA A N 1
ATOM 828 C CA . ALA A 1 100 ? 14.518 -3.029 -18.132 1.00 93.19 100 ALA A CA 1
ATOM 829 C C . ALA A 1 100 ? 15.894 -2.342 -18.188 1.00 93.19 100 ALA A C 1
ATOM 831 O O . ALA A 1 100 ? 16.805 -2.791 -18.896 1.00 93.19 100 ALA A O 1
ATOM 832 N N . SER A 1 101 ? 16.029 -1.284 -17.395 1.00 95.38 101 SER A N 1
ATOM 833 C CA . SER A 1 101 ? 17.254 -0.534 -17.128 1.00 95.38 101 SER A CA 1
ATOM 834 C C . SER A 1 101 ? 17.782 -0.821 -15.718 1.00 95.38 101 SER A C 1
ATOM 836 O O . SER A 1 101 ? 17.086 -1.393 -14.883 1.00 95.38 101 SER A O 1
ATOM 838 N N . GLU A 1 102 ? 19.011 -0.403 -15.404 1.00 94.69 102 GLU A N 1
ATOM 839 C CA . GLU A 1 102 ? 19.529 -0.502 -14.028 1.00 94.69 102 GLU A CA 1
ATOM 840 C C . GLU A 1 102 ? 18.687 0.293 -13.017 1.00 94.69 102 GLU A C 1
ATOM 842 O O . GLU A 1 102 ? 18.571 -0.108 -11.858 1.00 94.69 102 GLU A O 1
ATOM 847 N N . GLU A 1 103 ? 18.081 1.402 -13.446 1.00 96.06 103 GLU A N 1
ATOM 848 C CA . GLU A 1 103 ? 17.246 2.242 -12.585 1.00 96.06 103 GLU A CA 1
ATOM 849 C C . GLU A 1 103 ? 15.938 1.544 -12.196 1.00 96.06 103 GLU A C 1
ATOM 851 O O . GLU A 1 103 ? 15.464 1.698 -11.072 1.00 96.06 103 GLU A O 1
ATOM 856 N N . ASP A 1 104 ? 15.397 0.700 -13.076 1.00 95.81 104 ASP A N 1
ATOM 857 C CA . ASP A 1 104 ? 14.220 -0.124 -12.790 1.00 95.81 104 ASP A CA 1
ATOM 858 C C . ASP A 1 104 ? 14.488 -1.118 -11.650 1.00 95.81 104 ASP A C 1
ATOM 860 O O . ASP A 1 104 ? 13.671 -1.283 -10.739 1.00 95.81 104 ASP A O 1
ATOM 864 N N . PHE A 1 105 ? 15.672 -1.743 -11.649 1.00 94.56 105 PHE A N 1
ATOM 865 C CA . PHE A 1 105 ? 16.093 -2.634 -10.566 1.00 94.56 105 PHE A CA 1
ATOM 866 C C . PHE A 1 105 ? 16.291 -1.878 -9.248 1.00 94.56 105 PHE A C 1
ATOM 868 O O . PHE A 1 105 ? 15.817 -2.342 -8.208 1.00 94.56 105 PHE A O 1
ATOM 875 N N . LYS A 1 106 ? 16.941 -0.705 -9.286 1.00 95.38 106 LYS A N 1
ATOM 876 C CA . LYS A 1 106 ? 17.127 0.153 -8.101 1.00 95.38 106 LYS A CA 1
ATOM 877 C C . LYS A 1 106 ? 15.796 0.639 -7.539 1.00 95.38 106 LYS A C 1
ATOM 879 O O . LYS A 1 106 ? 15.598 0.623 -6.326 1.00 95.38 106 LYS A O 1
ATOM 884 N N . THR A 1 107 ? 14.870 1.021 -8.415 1.00 95.06 107 THR A N 1
ATOM 885 C CA . THR A 1 107 ? 13.514 1.430 -8.041 1.00 95.06 107 THR A CA 1
ATOM 886 C C . THR A 1 107 ? 12.804 0.302 -7.304 1.00 95.06 107 THR A C 1
ATOM 888 O O . THR A 1 107 ? 12.265 0.527 -6.221 1.00 95.06 107 THR A O 1
ATOM 891 N N . LEU A 1 108 ? 12.852 -0.924 -7.834 1.00 94.00 108 LEU A N 1
ATOM 892 C CA . LEU A 1 108 ? 12.223 -2.070 -7.182 1.00 94.00 108 LEU A CA 1
ATOM 893 C C . LEU A 1 108 ? 12.853 -2.381 -5.813 1.00 94.00 108 LEU A C 1
ATOM 895 O O . LEU A 1 10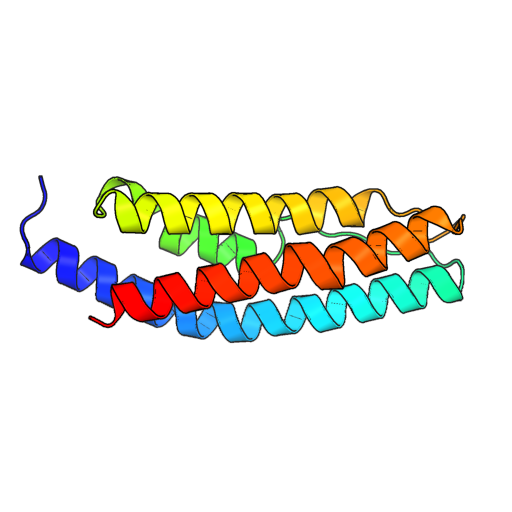8 ? 12.123 -2.608 -4.850 1.00 94.00 108 LEU A O 1
ATOM 899 N N . GLU A 1 109 ? 14.186 -2.350 -5.703 1.00 92.50 109 GLU A N 1
ATOM 900 C CA . GLU A 1 109 ? 14.894 -2.569 -4.430 1.00 92.50 109 GLU A CA 1
ATOM 901 C C . GLU A 1 109 ? 14.542 -1.498 -3.388 1.00 92.50 109 GLU A C 1
ATOM 903 O O . GLU A 1 109 ? 14.318 -1.817 -2.217 1.00 92.50 109 GLU A O 1
ATOM 908 N N . LYS A 1 110 ? 14.434 -0.235 -3.814 1.00 92.81 110 LYS A N 1
ATOM 909 C CA . LYS A 1 110 ? 14.023 0.873 -2.951 1.00 92.81 110 LYS A CA 1
ATOM 910 C C . LYS A 1 110 ? 12.598 0.690 -2.438 1.00 92.81 110 LYS A C 1
ATOM 912 O O . LYS A 1 110 ? 12.354 0.859 -1.245 1.00 92.81 110 LYS A O 1
ATOM 917 N N . VAL A 1 111 ? 11.653 0.338 -3.310 1.00 93.25 111 VAL A N 1
ATOM 918 C CA . VAL A 1 111 ? 10.255 0.139 -2.898 1.00 93.25 111 VAL A CA 1
ATOM 919 C C . VAL A 1 111 ? 10.141 -1.001 -1.884 1.00 93.25 111 VAL A C 1
ATOM 921 O O . VAL A 1 111 ? 9.460 -0.843 -0.869 1.00 93.25 111 VAL A O 1
ATOM 924 N N . ASP A 1 112 ? 10.836 -2.113 -2.126 1.00 88.94 112 ASP A N 1
ATOM 925 C CA . ASP A 1 112 ? 10.846 -3.283 -1.241 1.00 88.94 112 ASP A CA 1
ATOM 926 C C . ASP A 1 112 ? 11.442 -2.961 0.142 1.00 88.94 112 ASP A C 1
ATOM 928 O O . ASP A 1 112 ? 10.870 -3.299 1.178 1.00 88.94 112 ASP A O 1
ATOM 932 N N . ARG A 1 113 ? 12.567 -2.239 0.193 1.00 89.88 113 ARG A N 1
ATOM 933 C CA . ARG A 1 113 ? 13.247 -1.953 1.466 1.00 89.88 113 ARG A CA 1
ATOM 934 C C . ARG A 1 113 ? 12.688 -0.766 2.230 1.00 89.88 113 ARG A C 1
ATOM 936 O O . ARG A 1 113 ? 12.728 -0.769 3.455 1.00 89.88 113 ARG A O 1
ATOM 943 N N . GLU A 1 114 ? 12.208 0.264 1.548 1.00 92.88 114 GLU A N 1
ATOM 944 C CA . GLU A 1 114 ? 11.802 1.499 2.216 1.00 92.88 114 GLU A CA 1
ATOM 945 C C . GLU A 1 114 ? 10.292 1.565 2.396 1.00 92.88 114 GLU A C 1
ATOM 947 O O . GLU A 1 114 ? 9.812 1.737 3.515 1.00 92.88 114 GLU A O 1
ATOM 952 N N . ILE A 1 115 ? 9.532 1.430 1.311 1.00 93.25 115 ILE A N 1
ATOM 953 C CA . ILE A 1 115 ? 8.091 1.699 1.327 1.00 93.25 115 ILE A CA 1
ATOM 954 C C . ILE A 1 115 ? 7.337 0.520 1.927 1.00 93.25 115 ILE A C 1
ATOM 956 O O . ILE A 1 115 ? 6.502 0.718 2.809 1.00 93.25 115 ILE A O 1
ATOM 960 N N . PHE A 1 116 ? 7.655 -0.705 1.506 1.00 91.06 116 PHE A N 1
ATOM 961 C CA . PHE A 1 116 ? 6.977 -1.895 2.014 1.00 91.06 116 PHE A CA 1
ATOM 962 C C . PHE A 1 116 ? 7.219 -2.094 3.520 1.00 91.06 116 PHE A C 1
ATOM 964 O O . PHE A 1 116 ? 6.272 -2.337 4.270 1.00 91.06 116 PHE A O 1
ATOM 971 N N . LEU A 1 117 ? 8.453 -1.890 4.000 1.00 91.12 117 LEU A N 1
ATOM 972 C CA . LEU A 1 117 ? 8.752 -1.954 5.437 1.00 91.12 117 LEU A CA 1
ATOM 973 C C . LEU A 1 117 ? 8.061 -0.841 6.237 1.00 91.12 117 LEU A C 1
ATOM 975 O O . LEU A 1 117 ? 7.584 -1.088 7.348 1.00 91.12 117 LEU A O 1
ATOM 979 N N . GLN A 1 118 ? 7.970 0.374 5.688 1.00 94.88 118 GLN A N 1
ATOM 980 C CA . GLN A 1 118 ? 7.207 1.452 6.320 1.00 94.88 118 GLN A CA 1
ATOM 981 C C . GLN A 1 118 ? 5.718 1.110 6.403 1.00 94.88 118 GLN A C 1
ATOM 983 O O . GLN A 1 118 ? 5.124 1.279 7.468 1.00 94.88 118 GLN A O 1
ATOM 988 N N . L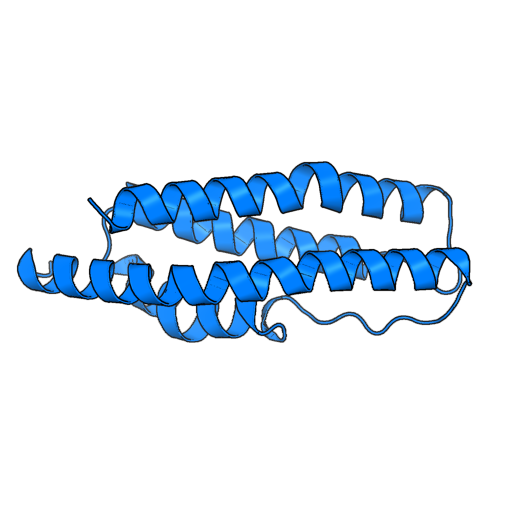EU A 1 119 ? 5.129 0.584 5.326 1.00 94.44 119 LEU A N 1
ATOM 989 C CA . LEU A 1 119 ? 3.730 0.158 5.295 1.00 94.44 119 LEU A CA 1
ATOM 990 C C . LEU A 1 119 ? 3.458 -0.912 6.361 1.00 94.44 119 LEU A C 1
ATOM 992 O O . LEU A 1 119 ? 2.551 -0.747 7.179 1.00 94.44 119 LEU A O 1
ATOM 996 N N . LEU A 1 120 ? 4.303 -1.947 6.427 1.00 92.56 120 LEU A N 1
ATOM 997 C CA . LEU A 1 120 ? 4.234 -2.985 7.458 1.00 92.56 120 LEU A CA 1
ATOM 998 C C . LEU A 1 120 ? 4.300 -2.382 8.869 1.00 92.56 120 LEU A C 1
ATOM 1000 O O . LEU A 1 120 ? 3.474 -2.691 9.727 1.00 92.56 120 LEU A O 1
ATOM 1004 N N . SER A 1 121 ? 5.251 -1.479 9.112 1.00 93.94 121 SER A N 1
ATOM 1005 C CA . SER A 1 121 ? 5.407 -0.811 10.408 1.00 93.94 121 SER A CA 1
ATOM 1006 C C . SER A 1 121 ? 4.153 -0.030 10.820 1.00 93.94 121 SER A C 1
ATOM 1008 O O . SER A 1 121 ? 3.726 -0.104 11.978 1.00 93.94 121 SER A O 1
ATOM 1010 N N . LYS A 1 122 ? 3.511 0.679 9.881 1.00 95.25 122 LYS A N 1
ATOM 1011 C CA . LYS A 1 122 ? 2.274 1.426 10.150 1.00 95.25 122 LYS A CA 1
ATOM 1012 C C . LYS A 1 122 ? 1.087 0.504 10.422 1.00 95.25 122 LYS A C 1
ATOM 1014 O O . LYS A 1 122 ? 0.360 0.760 11.379 1.00 95.25 122 LYS A O 1
ATOM 1019 N N . ILE A 1 123 ? 0.944 -0.599 9.686 1.00 93.50 123 ILE A N 1
ATOM 1020 C CA . ILE A 1 123 ? -0.085 -1.620 9.954 1.00 93.50 123 ILE A CA 1
ATOM 1021 C C . ILE A 1 123 ? 0.098 -2.208 11.361 1.00 93.50 123 ILE A C 1
ATOM 1023 O O . ILE A 1 123 ? -0.845 -2.238 12.152 1.00 93.50 123 ILE A O 1
ATOM 1027 N N . LEU A 1 124 ? 1.327 -2.582 11.734 1.00 92.94 124 LEU A N 1
ATOM 1028 C CA . LEU A 1 124 ? 1.637 -3.092 13.075 1.00 92.94 124 LEU A CA 1
ATOM 1029 C C . LEU A 1 124 ? 1.391 -2.04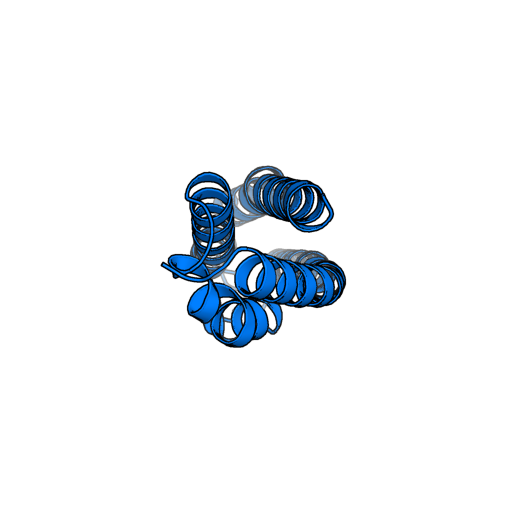9 14.175 1.00 92.94 124 LEU A C 1
ATOM 1031 O O . LEU A 1 124 ? 0.975 -2.387 15.287 1.00 92.94 124 LEU A O 1
ATOM 1035 N N . LYS A 1 125 ? 1.658 -0.767 13.900 1.00 94.44 125 LYS A N 1
ATOM 1036 C CA . LYS A 1 125 ? 1.313 0.329 14.815 1.00 94.44 125 LYS A CA 1
ATOM 1037 C C . LYS A 1 125 ? -0.202 0.421 14.988 1.00 94.44 125 LYS A C 1
ATOM 1039 O O . LYS A 1 125 ? -0.652 0.436 16.131 1.00 94.44 125 LYS A O 1
ATOM 1044 N N . LEU A 1 126 ? -0.966 0.412 13.896 1.00 94.25 126 LEU A N 1
ATOM 1045 C CA . LEU A 1 126 ? -2.424 0.478 13.937 1.00 94.25 126 LEU A CA 1
ATOM 1046 C C . LEU A 1 126 ? -3.007 -0.687 14.742 1.00 94.25 126 LEU A C 1
ATOM 1048 O O . LEU A 1 126 ? -3.758 -0.448 15.682 1.00 94.25 126 LEU A O 1
ATOM 1052 N N . LYS A 1 127 ? -2.561 -1.925 14.476 1.00 92.25 127 LYS A N 1
ATOM 1053 C CA . LYS A 1 127 ? -2.959 -3.131 15.228 1.00 92.25 127 LYS A CA 1
ATOM 1054 C C . LYS A 1 127 ? -2.787 -2.975 16.736 1.00 92.25 127 LYS A C 1
ATOM 1056 O O . LYS A 1 127 ? -3.666 -3.357 17.504 1.00 92.25 127 LYS A O 1
ATOM 1061 N N . ARG A 1 128 ? -1.655 -2.415 17.171 1.00 91.88 128 ARG A N 1
ATOM 1062 C CA . ARG A 1 128 ? -1.368 -2.202 18.598 1.00 91.88 128 ARG A CA 1
ATOM 1063 C C . ARG A 1 128 ? -2.261 -1.148 19.238 1.00 91.88 128 ARG A C 1
ATOM 1065 O O . ARG A 1 128 ? -2.484 -1.234 20.438 1.00 91.88 128 ARG A O 1
ATOM 1072 N N . VAL A 1 129 ? -2.711 -0.151 18.481 1.00 92.38 129 VAL A N 1
ATOM 1073 C CA . VAL A 1 129 ? -3.566 0.920 19.006 1.00 92.38 129 VAL A CA 1
ATOM 1074 C C . VAL A 1 129 ? -5.030 0.484 19.039 1.00 92.38 129 VAL A C 1
ATOM 1076 O O . VAL A 1 129 ? -5.700 0.763 20.021 1.00 92.38 129 VAL A O 1
ATOM 1079 N N . VAL A 1 130 ? -5.513 -0.258 18.035 1.00 88.75 130 VAL A N 1
ATOM 1080 C CA . VAL A 1 130 ? -6.925 -0.691 17.984 1.00 88.75 130 VAL A CA 1
ATOM 1081 C C . VAL A 1 130 ? -7.259 -1.880 18.889 1.00 88.75 130 VAL A C 1
ATOM 1083 O O . VAL A 1 130 ? -8.427 -2.114 19.169 1.00 88.75 130 VAL A O 1
ATOM 1086 N N . LYS A 1 131 ? -6.252 -2.645 19.331 1.00 81.75 131 LYS A N 1
ATOM 1087 C CA . LYS A 1 131 ? -6.415 -3.751 20.295 1.00 81.75 131 LYS A CA 1
ATOM 1088 C C . LYS A 1 131 ? -6.303 -3.316 21.765 1.00 81.75 131 LYS A C 1
ATOM 1090 O O . LYS A 1 131 ? -6.426 -4.171 22.639 1.00 81.75 131 LYS A O 1
ATOM 1095 N N . LYS A 1 132 ? -5.990 -2.046 22.030 1.00 62.62 132 LYS A N 1
ATOM 1096 C CA . LYS A 1 132 ? -5.982 -1.468 23.381 1.00 62.62 132 LYS A CA 1
ATOM 1097 C C . LYS A 1 132 ? -7.366 -0.959 23.743 1.00 62.62 132 LYS A C 1
ATOM 1099 O O . LYS A 1 132 ? -7.698 -1.075 24.941 1.00 62.62 132 LYS A O 1
#

Radius of gyration: 16.64 Å; chains: 1; bounding box: 40×25×45 Å

pLDDT: mean 92.63, std 4.78, range [62.62, 97.81]

Secondary structure (DSSP, 8-state):
---HHHHHHHHHHHHHHHHHHHHHHHHHHHHHHHHHHHHHHT----PPPTTTSHHHHHIIIIIGGGGGGS-HHHHHHHHHHHHHHHHHHHHHTT--SSS--HHHHHHHHHIIIIIIHHHHHHHHHHHHHHT-